Protein AF-A0AAW8QWX8-F1 (afdb_monomer_lite)

Structure (mmCIF, N/CA/C/O backbone):
data_AF-A0AAW8QWX8-F1
#
_entry.id   AF-A0AAW8QWX8-F1
#
loop_
_atom_site.group_PDB
_atom_site.id
_atom_site.type_symbol
_atom_site.label_atom_id
_atom_site.label_alt_id
_atom_site.label_comp_id
_atom_site.label_asym_id
_atom_site.label_entity_id
_atom_site.label_seq_id
_atom_site.pdbx_PDB_ins_code
_atom_site.Cartn_x
_atom_site.Cartn_y
_atom_site.Cartn_z
_atom_site.occupancy
_atom_site.B_iso_or_equiv
_atom_site.auth_seq_id
_atom_site.auth_comp_id
_atom_site.auth_asym_id
_atom_site.auth_atom_id
_atom_site.pdbx_PDB_model_num
ATOM 1 N N . MET A 1 1 ? 2.997 9.511 18.800 1.00 55.12 1 MET A N 1
ATOM 2 C CA . MET A 1 1 ? 2.212 10.056 17.672 1.00 55.12 1 MET A CA 1
ATOM 3 C C . MET A 1 1 ? 1.085 9.073 17.399 1.00 55.12 1 MET A C 1
ATOM 5 O O . MET A 1 1 ? 1.341 7.880 17.479 1.00 55.12 1 MET A O 1
ATOM 9 N N . THR A 1 2 ? -0.153 9.530 17.219 1.00 65.94 2 THR A N 1
ATOM 10 C CA . THR A 1 2 ? -1.299 8.643 16.944 1.00 65.94 2 THR A CA 1
ATOM 11 C C . THR A 1 2 ? -1.353 8.295 15.453 1.00 65.94 2 THR A C 1
ATOM 13 O O . THR A 1 2 ? -0.890 9.085 14.629 1.00 65.94 2 THR A O 1
ATOM 16 N N . ILE A 1 3 ? -1.957 7.152 15.105 1.00 66.56 3 ILE A N 1
ATOM 17 C CA . ILE A 1 3 ? -2.216 6.736 13.710 1.00 66.56 3 ILE A CA 1
ATOM 18 C C . ILE A 1 3 ? -2.938 7.844 12.933 1.00 66.56 3 ILE A C 1
ATOM 20 O O . ILE A 1 3 ? -2.604 8.142 11.788 1.00 66.56 3 ILE A O 1
ATOM 24 N N . HIS A 1 4 ? -3.876 8.520 13.598 1.00 69.38 4 HIS A N 1
ATOM 25 C CA . HIS A 1 4 ? -4.580 9.674 13.054 1.00 69.38 4 HIS A CA 1
ATOM 26 C C . HIS A 1 4 ? -3.622 10.790 12.602 1.00 69.38 4 HIS A C 1
ATOM 28 O O . HIS A 1 4 ? -3.715 11.247 11.467 1.00 69.38 4 HIS A O 1
ATOM 34 N N . ASN A 1 5 ? -2.649 11.181 13.433 1.00 74.50 5 ASN A N 1
ATOM 35 C CA . ASN A 1 5 ? -1.707 12.249 13.085 1.00 74.50 5 ASN A CA 1
ATOM 36 C C . ASN A 1 5 ? -0.779 11.856 11.924 1.00 74.50 5 ASN A C 1
ATOM 38 O O . ASN A 1 5 ? -0.435 12.705 11.110 1.00 74.50 5 ASN A O 1
ATOM 42 N N . GLN A 1 6 ? -0.378 10.583 11.841 1.00 72.19 6 GLN A N 1
ATOM 43 C CA . GLN A 1 6 ? 0.443 10.076 10.732 1.00 72.19 6 GLN A CA 1
ATOM 44 C C . GLN A 1 6 ? -0.349 10.024 9.421 1.00 72.19 6 GLN A C 1
ATOM 46 O O . GLN A 1 6 ? 0.157 10.423 8.379 1.00 72.19 6 GLN A O 1
ATOM 51 N N . THR A 1 7 ? -1.614 9.606 9.494 1.00 75.19 7 THR A N 1
ATOM 52 C CA . THR A 1 7 ? -2.533 9.594 8.349 1.00 75.19 7 THR A CA 1
ATOM 53 C C . THR A 1 7 ? -2.734 11.007 7.799 1.00 75.19 7 THR A C 1
ATOM 55 O O . THR A 1 7 ? -2.589 11.223 6.603 1.00 75.19 7 THR A O 1
ATOM 58 N N . GLN A 1 8 ? -2.999 11.990 8.666 1.00 80.25 8 GLN A N 1
ATOM 59 C CA . GLN A 1 8 ? -3.184 13.387 8.250 1.00 80.25 8 GLN A CA 1
ATOM 60 C C . GL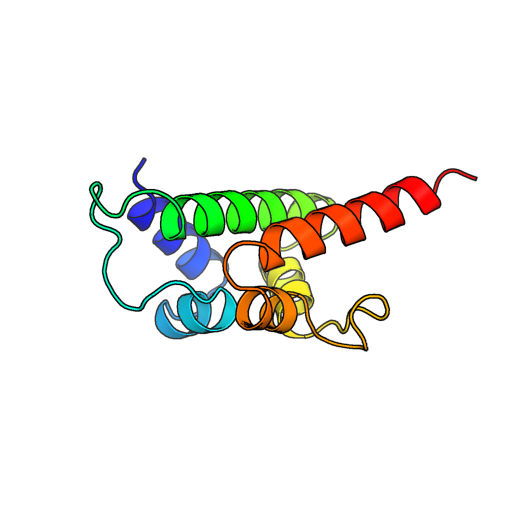N A 1 8 ? -1.914 13.998 7.638 1.00 80.25 8 GLN A C 1
ATOM 62 O O . GLN A 1 8 ? -2.014 14.750 6.671 1.00 80.25 8 GLN A O 1
ATOM 67 N N . ALA A 1 9 ? -0.729 13.657 8.159 1.00 82.50 9 ALA A N 1
ATOM 68 C CA . ALA A 1 9 ? 0.539 14.106 7.584 1.00 82.50 9 ALA A CA 1
ATOM 69 C C . ALA A 1 9 ? 0.725 13.581 6.151 1.00 82.50 9 ALA A C 1
ATOM 71 O O . ALA A 1 9 ? 0.940 14.379 5.244 1.00 82.50 9 ALA A O 1
ATOM 72 N N . LEU A 1 10 ? 0.531 12.274 5.938 1.00 80.50 10 LEU A N 1
ATOM 73 C CA . LEU A 1 10 ? 0.617 11.649 4.614 1.00 80.50 10 LEU A CA 1
ATOM 74 C C . LEU A 1 10 ? -0.424 12.206 3.642 1.00 80.50 10 LEU A C 1
ATOM 76 O O . LEU A 1 10 ? -0.095 12.552 2.518 1.00 80.50 10 LEU A O 1
ATOM 80 N N . ILE A 1 11 ? -1.681 12.350 4.067 1.00 85.75 11 ILE A N 1
ATOM 81 C CA . ILE A 1 11 ? -2.741 12.926 3.225 1.00 85.75 11 ILE A CA 1
ATOM 82 C C . ILE A 1 11 ? -2.368 14.344 2.775 1.00 85.75 11 ILE A C 1
ATOM 84 O O . ILE A 1 11 ? -2.529 14.680 1.601 1.00 85.75 11 ILE A O 1
ATOM 88 N N . SER A 1 12 ? -1.851 15.161 3.699 1.00 86.62 12 SER A N 1
ATOM 89 C CA . SER A 1 12 ? -1.413 16.524 3.397 1.00 86.62 12 SER A CA 1
ATOM 90 C C . SER A 1 12 ? -0.215 16.555 2.449 1.00 86.62 12 SER A C 1
ATOM 92 O O . SER A 1 12 ? -0.147 17.442 1.603 1.00 86.62 12 SER A O 1
ATOM 94 N N . GLU A 1 13 ? 0.725 15.626 2.596 1.00 86.00 13 GLU A N 1
ATOM 95 C CA . GLU A 1 13 ? 1.921 15.521 1.757 1.00 86.00 13 GLU A CA 1
ATOM 96 C C . GLU A 1 13 ? 1.589 15.041 0.339 1.00 86.00 13 GLU A C 1
ATOM 98 O O . GLU A 1 13 ? 2.086 15.585 -0.644 1.00 86.00 13 GLU A O 1
ATOM 103 N N . LEU A 1 14 ? 0.674 14.080 0.229 1.00 85.50 14 LEU A N 1
ATOM 104 C CA . LEU A 1 14 ? 0.201 13.522 -1.036 1.00 85.50 14 LEU A CA 1
ATOM 105 C C . LEU A 1 14 ? -0.782 14.444 -1.773 1.00 85.50 14 LEU A C 1
ATOM 107 O O . LEU A 1 14 ? -1.047 14.248 -2.959 1.00 85.50 14 LEU A O 1
ATOM 111 N N . GLY A 1 15 ? -1.352 15.437 -1.083 1.00 87.81 15 GLY A N 1
ATOM 112 C CA . GLY A 1 15 ? -2.354 16.340 -1.649 1.00 87.81 15 GLY A CA 1
ATOM 113 C C . GLY A 1 15 ? -3.671 15.643 -2.015 1.00 87.81 15 GLY A C 1
ATOM 114 O O . GLY A 1 15 ? -4.372 16.092 -2.921 1.00 87.81 15 GLY A O 1
ATOM 115 N N . ILE A 1 16 ? -4.006 14.542 -1.335 1.00 87.50 16 ILE A N 1
ATOM 116 C CA . ILE A 1 16 ? -5.233 13.759 -1.560 1.00 87.50 16 ILE A CA 1
ATOM 117 C C . ILE A 1 16 ? -6.258 14.005 -0.449 1.00 87.50 16 ILE A C 1
ATOM 119 O O . ILE A 1 16 ? -5.979 14.672 0.542 1.00 87.50 16 ILE A O 1
ATOM 123 N N . SER A 1 17 ? -7.475 13.477 -0.596 1.00 88.62 17 SER A N 1
ATOM 124 C CA . SER A 1 17 ? -8.462 13.498 0.486 1.00 88.62 17 SER A CA 1
ATOM 125 C C . SER A 1 17 ? -8.308 12.286 1.405 1.00 88.62 17 SER A C 1
ATOM 127 O O . SER A 1 17 ? -7.910 11.202 0.977 1.00 88.62 17 SER A O 1
ATOM 129 N N . GLU A 1 18 ? -8.724 12.427 2.665 1.00 85.12 18 GLU A N 1
ATOM 130 C CA . GLU A 1 18 ? -8.781 11.300 3.605 1.00 85.12 18 GLU A CA 1
ATOM 131 C C . GLU A 1 18 ? -9.669 10.160 3.096 1.00 85.12 18 GLU A C 1
ATOM 133 O O . GLU A 1 18 ? -9.329 8.988 3.243 1.00 85.12 18 GLU A O 1
ATOM 138 N N . SER A 1 19 ? -10.786 10.492 2.444 1.00 85.06 19 SER A N 1
ATOM 139 C CA . SER A 1 19 ? -11.670 9.501 1.830 1.00 85.06 19 SER A CA 1
ATOM 140 C C . SER A 1 19 ? -10.975 8.706 0.726 1.00 85.06 19 SER A C 1
ATOM 142 O O . SER A 1 19 ? -11.154 7.493 0.654 1.00 85.06 19 SER A O 1
ATOM 144 N N . HIS A 1 20 ? -10.161 9.369 -0.099 1.00 87.81 20 HIS A N 1
ATOM 145 C CA . HIS A 1 20 ? -9.384 8.716 -1.145 1.00 87.81 20 HIS A CA 1
ATOM 146 C C . HIS A 1 20 ? -8.326 7.802 -0.521 1.00 87.81 20 HIS A C 1
ATOM 148 O O . HIS A 1 20 ? -8.240 6.630 -0.885 1.00 87.81 20 HIS A O 1
ATOM 154 N N . PHE A 1 21 ? -7.575 8.303 0.465 1.00 88.62 21 PHE A N 1
ATOM 155 C CA . PHE A 1 21 ? -6.563 7.514 1.164 1.00 88.62 21 PHE A CA 1
ATOM 156 C C . PHE A 1 21 ? -7.165 6.253 1.791 1.00 88.62 21 PHE A C 1
ATOM 158 O O . PHE A 1 21 ? -6.675 5.150 1.557 1.00 88.62 21 PHE A O 1
ATOM 165 N N . ARG A 1 22 ? -8.270 6.389 2.535 1.00 86.19 22 ARG A N 1
ATOM 166 C CA . ARG A 1 22 ? -8.955 5.263 3.188 1.00 86.19 22 ARG A CA 1
ATOM 167 C C . ARG A 1 22 ? -9.513 4.255 2.185 1.00 86.19 22 ARG A C 1
ATOM 169 O O . ARG A 1 22 ? -9.373 3.057 2.402 1.00 86.19 22 ARG A O 1
ATOM 176 N N . ALA A 1 23 ? -10.084 4.722 1.073 1.00 87.81 23 ALA A N 1
ATOM 177 C CA . ALA A 1 23 ? -10.585 3.843 0.020 1.00 87.81 23 ALA A CA 1
ATOM 178 C C . ALA A 1 23 ? -9.461 3.008 -0.610 1.00 87.81 23 ALA A C 1
ATOM 180 O O . ALA A 1 23 ? -9.599 1.794 -0.726 1.00 87.81 23 ALA A O 1
ATOM 181 N N . ALA A 1 24 ? -8.334 3.641 -0.948 1.00 89.12 24 ALA A N 1
ATOM 182 C CA . ALA A 1 24 ? -7.204 2.968 -1.583 1.00 89.12 24 ALA A CA 1
ATOM 183 C C . ALA A 1 24 ? -6.452 2.017 -0.634 1.00 89.12 24 ALA A C 1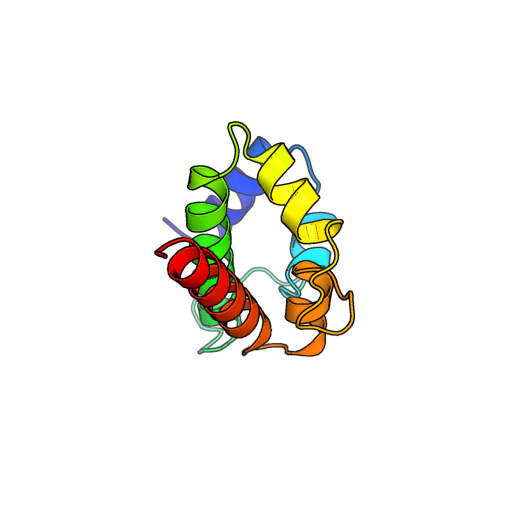
ATOM 185 O O . ALA A 1 24 ? -5.865 1.034 -1.076 1.00 89.12 24 ALA A O 1
ATOM 186 N N . THR A 1 25 ? -6.490 2.284 0.670 1.00 87.38 25 THR A N 1
ATOM 187 C CA . THR A 1 25 ? -5.826 1.474 1.704 1.00 87.38 25 THR A CA 1
ATOM 188 C C . THR A 1 25 ? -6.743 0.441 2.364 1.00 87.38 25 THR A C 1
ATOM 190 O O . THR A 1 25 ? -6.294 -0.402 3.144 1.00 87.38 25 THR A O 1
ATOM 193 N N . GLY A 1 26 ? -8.045 0.502 2.085 1.00 85.44 26 GLY A N 1
ATOM 194 C CA . GLY A 1 26 ? -9.060 -0.326 2.726 1.00 85.44 26 GLY A CA 1
ATOM 195 C C . GLY A 1 26 ? -9.210 -0.081 4.234 1.00 85.44 26 GLY A C 1
ATOM 196 O O . GLY A 1 26 ? -9.693 -0.970 4.932 1.00 85.44 26 GLY A O 1
ATOM 197 N N . LEU A 1 27 ? -8.771 1.068 4.753 1.00 82.69 27 LEU A N 1
ATOM 198 C CA . LEU A 1 27 ? -9.013 1.463 6.145 1.00 82.69 27 LEU A CA 1
ATOM 199 C C . LEU A 1 27 ? -10.484 1.868 6.315 1.00 82.69 27 LEU A C 1
ATOM 201 O O . LEU A 1 27 ? -11.039 2.534 5.435 1.00 82.69 27 LEU A O 1
ATOM 205 N N . SER A 1 28 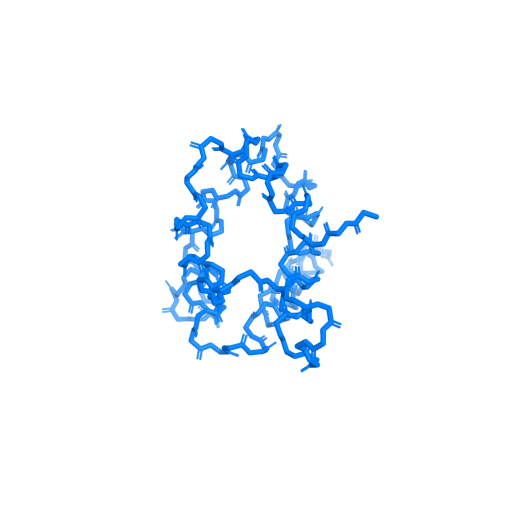? -11.127 1.516 7.437 1.00 76.56 28 SER A N 1
ATOM 206 C CA . SER A 1 28 ? -12.515 1.939 7.675 1.00 76.56 28 SER A CA 1
ATOM 207 C C . SER A 1 28 ? -12.644 3.457 7.660 1.00 76.56 28 SER A C 1
ATOM 209 O O . SER A 1 28 ? -11.703 4.152 8.017 1.00 76.56 28 SER A O 1
ATOM 211 N N . PRO A 1 29 ? -13.817 4.016 7.330 1.00 67.88 29 PRO A N 1
ATOM 212 C CA . PRO A 1 29 ? -14.078 5.453 7.439 1.00 67.88 29 PRO A CA 1
ATOM 213 C C . PRO A 1 29 ? -14.158 5.955 8.891 1.00 67.88 29 PRO A C 1
ATOM 215 O O . PRO A 1 29 ? -14.230 7.161 9.117 1.00 67.88 29 PRO A O 1
ATOM 218 N N . GLN A 1 30 ? -14.170 5.054 9.876 1.00 64.94 30 GLN A N 1
ATOM 219 C CA . GLN A 1 30 ? -14.246 5.416 11.286 1.00 64.94 30 GLN A CA 1
ATOM 220 C C . GLN A 1 30 ? -12.870 5.874 11.812 1.00 64.94 30 GLN A C 1
ATOM 222 O O . GLN A 1 30 ? -11.822 5.420 11.332 1.00 64.94 30 GLN A O 1
ATOM 227 N N . PRO A 1 31 ? -12.837 6.830 12.757 1.00 57.97 31 PRO A N 1
ATOM 228 C CA . PRO A 1 31 ? -11.605 7.183 13.443 1.00 57.97 31 PRO A CA 1
ATOM 229 C C . PRO A 1 31 ? -11.109 5.964 14.219 1.00 57.97 31 PRO A C 1
ATOM 231 O O . PRO A 1 31 ? -11.859 5.418 15.024 1.00 57.97 31 PRO A O 1
ATOM 234 N N . ILE A 1 32 ? -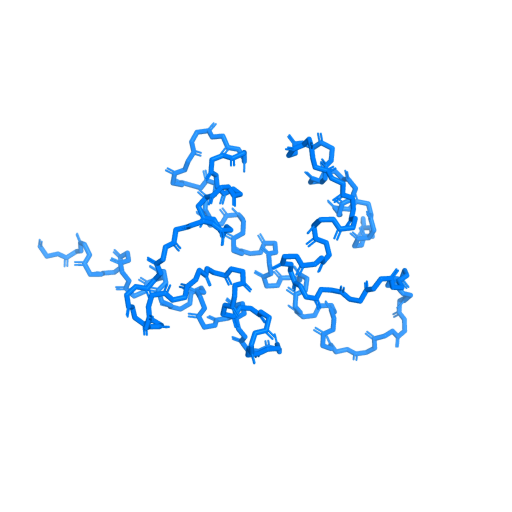9.852 5.580 13.979 1.00 56.03 32 ILE A N 1
ATOM 235 C CA . ILE A 1 32 ? -9.202 4.459 14.661 1.00 56.03 32 ILE A CA 1
ATOM 236 C C . ILE A 1 32 ? -9.110 4.821 16.142 1.00 56.03 32 ILE A C 1
ATOM 238 O O . ILE A 1 32 ? -8.237 5.589 16.562 1.00 56.03 32 ILE A O 1
ATOM 242 N N . ASN A 1 33 ? -10.059 4.319 16.925 1.00 53.53 33 ASN A N 1
ATOM 243 C CA . ASN A 1 33 ? -10.044 4.464 18.371 1.00 53.53 33 ASN A CA 1
ATOM 244 C C . ASN A 1 33 ? -9.068 3.422 18.919 1.00 53.53 33 ASN A C 1
ATOM 246 O O . ASN A 1 33 ? -9.021 2.296 18.434 1.00 53.53 33 ASN A O 1
ATOM 250 N N . GLY A 1 34 ? -8.268 3.787 19.925 1.00 50.22 34 GLY A N 1
ATOM 251 C CA . GLY A 1 34 ? -7.150 2.973 20.435 1.00 50.22 34 GLY A CA 1
ATOM 252 C C . GLY A 1 34 ? -7.497 1.562 20.944 1.00 50.22 34 GLY A C 1
ATOM 253 O O . GLY A 1 34 ? -6.589 0.830 21.327 1.00 50.22 34 GLY A O 1
ATOM 254 N N . ASP A 1 35 ? -8.775 1.181 20.920 1.00 51.00 35 ASP A N 1
ATOM 255 C CA . ASP A 1 35 ? -9.332 -0.109 21.328 1.00 51.00 35 ASP A CA 1
ATOM 256 C C . ASP A 1 35 ? -9.735 -1.032 20.155 1.00 51.00 35 ASP A C 1
ATOM 258 O O . ASP A 1 35 ? -10.128 -2.177 20.397 1.00 51.00 35 ASP A O 1
ATOM 262 N N . GLU A 1 36 ? -9.611 -0.603 18.890 1.00 54.56 36 GLU A N 1
ATOM 263 C CA . GLU A 1 36 ? -9.829 -1.468 17.717 1.00 54.56 36 GLU A CA 1
ATOM 264 C C . GLU A 1 36 ? -8.651 -2.443 17.553 1.00 54.56 36 GLU A C 1
ATOM 266 O O . GLU A 1 36 ? -7.668 -2.220 16.845 1.00 54.56 36 GLU A O 1
ATOM 271 N N . LYS A 1 37 ? -8.733 -3.531 18.322 1.00 54.16 37 LYS A N 1
ATOM 272 C CA . LYS A 1 37 ? -7.735 -4.595 18.417 1.00 54.16 37 LYS A CA 1
ATOM 273 C C . LYS A 1 37 ? -7.449 -5.248 17.060 1.00 54.16 37 LYS A C 1
ATOM 275 O O . LYS A 1 37 ? -8.340 -5.796 16.414 1.00 54.16 37 LYS A O 1
ATOM 280 N N . GLY A 1 38 ? -6.156 -5.292 16.734 1.00 66.12 38 GLY A N 1
ATOM 281 C CA . GLY A 1 38 ? -5.537 -6.169 15.739 1.00 66.12 38 GLY A CA 1
ATOM 282 C C . GLY A 1 38 ? -5.470 -5.551 14.350 1.00 66.12 38 GLY A C 1
ATOM 283 O O . GLY A 1 38 ? -4.523 -4.843 14.016 1.00 66.12 38 GLY A O 1
ATOM 284 N N . PHE A 1 39 ? -6.507 -5.778 13.550 1.00 71.69 39 PHE A N 1
ATOM 285 C CA . PHE A 1 39 ? -6.363 -5.781 12.095 1.00 71.69 39 PHE A CA 1
ATOM 286 C C . PHE A 1 39 ? -6.197 -4.409 11.434 1.00 71.69 39 PHE A C 1
ATOM 288 O O . PHE A 1 39 ? -5.419 -4.289 10.491 1.00 71.69 39 PHE A O 1
ATOM 295 N N . GLU A 1 40 ? -6.899 -3.365 11.886 1.00 75.12 40 GLU A N 1
ATOM 296 C CA . GLU A 1 40 ? -6.774 -2.035 11.262 1.00 75.12 40 GLU A CA 1
ATOM 297 C C . GLU A 1 40 ? -5.441 -1.374 11.588 1.00 75.12 40 GLU A C 1
ATOM 299 O O . GLU A 1 40 ? -4.821 -0.759 10.720 1.00 75.12 40 GLU A O 1
ATOM 304 N N . LYS A 1 41 ? -4.966 -1.558 12.822 1.00 77.00 41 LYS A N 1
ATOM 305 C CA . LYS A 1 41 ? -3.638 -1.108 13.218 1.00 77.00 41 LYS A CA 1
ATOM 306 C C . LYS A 1 41 ? -2.550 -1.863 12.457 1.00 77.00 41 LYS A C 1
ATOM 308 O O . LYS A 1 41 ? -1.659 -1.221 11.915 1.00 77.00 41 LYS A O 1
ATOM 313 N N . GLU A 1 42 ? -2.637 -3.190 12.379 1.00 79.50 42 GLU A N 1
ATOM 314 C CA . GLU A 1 42 ? -1.683 -4.006 11.617 1.00 79.50 42 GLU A CA 1
ATOM 315 C C . GLU A 1 42 ? -1.669 -3.622 10.135 1.00 79.50 42 GLU A C 1
ATOM 317 O O . GLU A 1 42 ? -0.600 -3.473 9.544 1.00 79.50 42 GLU A O 1
ATOM 322 N N . ARG A 1 43 ? -2.845 -3.380 9.544 1.00 81.25 43 ARG A N 1
ATOM 323 C CA . ARG A 1 43 ? -2.953 -2.904 8.165 1.00 81.25 43 ARG A CA 1
ATOM 324 C C . ARG A 1 43 ? -2.311 -1.534 7.993 1.00 81.25 43 ARG A C 1
ATOM 326 O O . ARG A 1 43 ? -1.548 -1.347 7.052 1.00 81.25 43 ARG A O 1
ATOM 333 N N . PHE A 1 44 ? -2.599 -0.589 8.885 1.00 82.81 44 PHE A N 1
ATOM 334 C CA . PHE A 1 44 ? -2.007 0.743 8.837 1.00 82.81 44 PHE A CA 1
ATOM 335 C C . PHE A 1 44 ? -0.480 0.688 8.965 1.00 82.81 44 PHE A C 1
ATOM 337 O O . PHE A 1 44 ? 0.223 1.272 8.144 1.00 82.81 44 PHE A O 1
ATOM 344 N N . ASP A 1 45 ? 0.039 -0.069 9.933 1.00 83.69 45 ASP A N 1
ATOM 345 C CA . ASP A 1 45 ? 1.479 -0.242 10.140 1.00 83.69 45 ASP A CA 1
ATOM 346 C C . ASP A 1 45 ? 2.141 -0.907 8.908 1.00 83.69 45 ASP A C 1
ATOM 348 O O . ASP A 1 45 ? 3.243 -0.523 8.500 1.00 83.69 45 ASP A O 1
ATOM 352 N N . ALA A 1 46 ? 1.455 -1.853 8.255 1.00 84.88 46 ALA A N 1
ATOM 353 C CA . ALA A 1 46 ? 1.917 -2.468 7.011 1.00 84.88 46 ALA A CA 1
ATOM 354 C C . ALA A 1 46 ? 1.906 -1.483 5.830 1.00 84.88 46 ALA A C 1
ATOM 356 O O . ALA A 1 46 ? 2.865 -1.440 5.066 1.00 84.88 46 ALA A O 1
ATOM 357 N N . ILE A 1 47 ? 0.872 -0.649 5.694 1.00 86.44 47 ILE A N 1
ATOM 358 C CA . ILE A 1 47 ? 0.815 0.401 4.667 1.00 86.44 47 ILE A CA 1
ATOM 359 C C . ILE A 1 47 ? 1.938 1.417 4.870 1.00 86.44 47 ILE A C 1
ATOM 361 O O . ILE A 1 47 ? 2.622 1.757 3.911 1.00 86.44 47 ILE A O 1
ATOM 365 N N . LEU A 1 48 ? 2.184 1.862 6.105 1.00 85.44 48 LEU A N 1
ATOM 366 C CA . LEU A 1 48 ? 3.312 2.746 6.400 1.00 85.44 48 LEU A CA 1
ATOM 367 C C . LEU A 1 48 ? 4.648 2.104 6.022 1.00 85.44 48 LEU A C 1
ATOM 369 O O . LEU A 1 48 ? 5.503 2.759 5.436 1.00 85.44 48 LEU A O 1
ATOM 373 N N . SER A 1 49 ? 4.815 0.815 6.321 1.00 85.81 49 SER A N 1
ATOM 374 C CA . SER A 1 49 ? 6.021 0.069 5.945 1.00 85.81 49 SER A CA 1
ATOM 375 C C . SER A 1 49 ? 6.180 -0.041 4.428 1.00 85.81 49 SER A C 1
ATOM 377 O O . SER A 1 49 ? 7.298 0.021 3.920 1.00 85.81 49 SER A O 1
ATOM 379 N N . LEU A 1 50 ? 5.069 -0.189 3.701 1.00 86.25 50 LEU A N 1
ATOM 380 C CA . LEU A 1 50 ? 5.048 -0.191 2.244 1.00 86.25 50 LEU A CA 1
ATOM 381 C C . LEU A 1 50 ? 5.453 1.179 1.685 1.00 86.25 50 LEU A C 1
ATOM 383 O O . LEU A 1 50 ? 6.344 1.231 0.845 1.00 86.25 50 LEU A O 1
ATOM 387 N N . PHE A 1 51 ? 4.872 2.277 2.179 1.00 85.38 51 PHE A N 1
ATOM 388 C CA . PHE A 1 51 ? 5.244 3.630 1.750 1.00 85.38 51 PHE A CA 1
ATOM 389 C C . PHE A 1 51 ? 6.704 3.952 2.053 1.00 85.38 51 PHE A C 1
ATOM 391 O O . PHE A 1 51 ? 7.414 4.368 1.148 1.00 85.38 51 PHE A O 1
ATOM 398 N N . ALA A 1 52 ? 7.191 3.642 3.256 1.00 84.50 52 ALA A N 1
ATOM 399 C CA . ALA A 1 52 ? 8.600 3.828 3.603 1.00 84.50 52 ALA A CA 1
ATOM 400 C C . ALA A 1 52 ? 9.549 3.033 2.686 1.00 84.50 52 ALA A C 1
ATOM 402 O O . ALA A 1 52 ? 10.678 3.447 2.441 1.00 84.50 52 ALA A O 1
ATOM 403 N N . MET A 1 53 ? 9.109 1.882 2.167 1.00 83.50 53 MET A N 1
ATOM 404 C CA . MET A 1 53 ? 9.880 1.115 1.189 1.00 83.50 53 MET A CA 1
ATOM 405 C C . MET A 1 53 ? 9.846 1.768 -0.193 1.00 83.50 53 MET A C 1
ATOM 407 O O . MET A 1 53 ? 10.889 1.891 -0.831 1.00 83.50 53 MET A O 1
ATOM 411 N N . LEU A 1 54 ? 8.670 2.210 -0.640 1.00 83.31 54 LEU A N 1
ATOM 412 C CA . LEU A 1 54 ? 8.502 2.883 -1.927 1.00 83.31 54 LEU A CA 1
ATOM 413 C C . LEU A 1 54 ? 9.226 4.237 -1.965 1.00 83.31 54 LEU A C 1
ATOM 415 O O . LEU A 1 54 ? 9.818 4.564 -2.983 1.00 83.31 54 LEU A O 1
ATOM 419 N N . GLU A 1 55 ? 9.289 4.981 -0.861 1.00 79.94 55 GLU A N 1
ATOM 420 C CA . GLU A 1 55 ? 10.075 6.222 -0.755 1.00 79.94 55 GLU A CA 1
ATOM 421 C C . GLU A 1 55 ? 11.562 6.024 -1.084 1.00 79.94 55 GLU A C 1
ATOM 423 O O . GLU A 1 55 ? 12.228 6.957 -1.515 1.00 79.94 55 GLU A O 1
ATOM 428 N N . THR A 1 56 ? 12.108 4.811 -0.940 1.00 82.44 56 THR A N 1
ATOM 429 C CA . THR A 1 56 ? 13.495 4.536 -1.361 1.00 82.44 56 THR A CA 1
ATOM 430 C C . THR A 1 56 ? 13.657 4.381 -2.874 1.00 82.44 56 THR A C 1
ATOM 432 O O . THR A 1 56 ? 14.781 4.358 -3.370 1.00 82.44 56 THR A O 1
ATOM 435 N N . TRP A 1 57 ? 12.553 4.229 -3.607 1.00 82.31 57 TRP A N 1
ATOM 436 C CA . TRP A 1 57 ? 12.522 4.017 -5.056 1.00 82.31 57 TRP A CA 1
ATOM 437 C C . TRP A 1 57 ? 12.081 5.256 -5.834 1.00 82.31 57 TRP A C 1
ATOM 439 O O . TRP A 1 57 ? 12.323 5.325 -7.038 1.00 82.31 57 TRP A O 1
ATOM 449 N N . PHE A 1 58 ? 11.421 6.201 -5.167 1.00 85.12 58 PHE A N 1
ATOM 450 C CA . PHE A 1 58 ? 10.833 7.382 -5.784 1.00 85.12 58 PHE A CA 1
ATOM 451 C C . PHE A 1 58 ? 11.369 8.652 -5.131 1.00 85.12 58 PHE A C 1
ATOM 453 O O . PHE A 1 58 ? 11.468 8.739 -3.913 1.00 85.12 58 PHE A O 1
ATOM 460 N N . ASP A 1 59 ? 11.637 9.674 -5.942 1.00 82.38 59 ASP A N 1
ATOM 461 C CA . ASP A 1 59 ? 12.080 10.990 -5.463 1.00 82.38 59 ASP A CA 1
ATOM 462 C C . ASP A 1 59 ? 10.938 11.816 -4.835 1.00 82.38 59 ASP A C 1
ATOM 464 O O . ASP A 1 59 ? 11.170 12.884 -4.265 1.00 82.38 59 ASP A O 1
ATOM 468 N N . SER A 1 60 ? 9.693 11.343 -4.958 1.00 84.75 60 SER A N 1
ATOM 469 C CA . SER A 1 60 ? 8.485 12.036 -4.520 1.00 84.75 60 SER A CA 1
ATOM 470 C C . SER A 1 60 ? 7.489 11.065 -3.872 1.00 84.75 60 SER A C 1
ATOM 472 O O . SER A 1 60 ? 7.153 10.039 -4.475 1.00 84.75 60 SER A O 1
ATOM 474 N N . PRO A 1 61 ? 6.916 11.414 -2.703 1.00 84.69 61 PRO A N 1
ATOM 475 C CA . PRO A 1 61 ? 5.814 10.665 -2.095 1.00 84.69 61 PRO A CA 1
ATOM 476 C C . PRO A 1 61 ? 4.612 10.495 -3.035 1.00 84.69 61 PRO A C 1
ATOM 478 O O . PRO A 1 61 ? 3.928 9.472 -3.001 1.00 84.69 61 PRO A O 1
ATOM 481 N N . LYS A 1 62 ? 4.370 11.476 -3.916 1.00 87.44 62 LYS A N 1
ATOM 482 C CA . LYS A 1 62 ? 3.289 11.420 -4.908 1.00 87.44 62 LYS A CA 1
ATOM 483 C C . LYS A 1 62 ? 3.519 10.318 -5.940 1.00 87.44 62 LYS A C 1
ATOM 485 O O . LYS A 1 62 ? 2.573 9.619 -6.279 1.00 87.44 62 LYS A O 1
ATOM 490 N N . ASP A 1 63 ? 4.757 10.125 -6.382 1.00 88.50 63 ASP A N 1
ATOM 491 C CA . ASP A 1 63 ? 5.093 9.099 -7.373 1.00 88.50 63 ASP A CA 1
ATOM 492 C C . ASP A 1 63 ? 4.984 7.700 -6.747 1.00 88.50 63 ASP A C 1
ATOM 494 O O . ASP A 1 63 ? 4.463 6.773 -7.366 1.00 88.50 63 ASP A O 1
ATOM 498 N N . ALA A 1 64 ? 5.381 7.562 -5.475 1.00 88.75 64 ALA A N 1
ATOM 499 C CA . ALA A 1 64 ? 5.152 6.346 -4.696 1.00 88.75 64 ALA A CA 1
ATOM 500 C C . ALA A 1 64 ? 3.652 6.033 -4.539 1.00 88.75 64 ALA A C 1
ATOM 502 O O . ALA A 1 64 ? 3.239 4.875 -4.647 1.00 88.75 64 ALA A O 1
ATOM 503 N N . TRP A 1 65 ? 2.826 7.060 -4.314 1.00 90.56 65 TRP A N 1
ATOM 504 C CA . TRP A 1 65 ? 1.371 6.925 -4.255 1.00 90.56 65 TRP A CA 1
ATOM 505 C C . TRP A 1 65 ? 0.758 6.527 -5.599 1.00 90.56 65 TRP A C 1
ATOM 507 O O . TRP A 1 65 ? -0.017 5.575 -5.649 1.00 90.56 65 TRP A O 1
ATOM 517 N N . GLU A 1 66 ? 1.132 7.200 -6.688 1.00 91.19 66 GLU A N 1
ATOM 518 C CA . GLU A 1 66 ? 0.678 6.859 -8.041 1.00 91.19 66 GLU A CA 1
ATOM 519 C C . GLU A 1 66 ? 1.070 5.424 -8.401 1.00 91.19 66 GLU A C 1
ATOM 521 O O . GLU A 1 66 ? 0.244 4.658 -8.897 1.00 91.19 66 GLU A O 1
ATOM 526 N N . TRP A 1 67 ? 2.290 5.003 -8.059 1.00 91.88 67 TRP A N 1
ATOM 527 C CA . TRP A 1 67 ? 2.701 3.613 -8.218 1.00 91.88 67 TRP A CA 1
ATOM 528 C C . TRP A 1 67 ? 1.799 2.654 -7.431 1.00 91.88 67 TRP A C 1
ATOM 530 O O . TRP A 1 67 ? 1.329 1.651 -7.969 1.00 91.88 67 TRP A O 1
ATOM 540 N N . TYR A 1 68 ? 1.503 2.975 -6.172 1.00 91.56 68 TYR A N 1
ATOM 541 C CA . TYR A 1 68 ? 0.640 2.160 -5.320 1.00 91.56 68 TYR A CA 1
ATOM 542 C C . TYR A 1 68 ? -0.784 1.997 -5.885 1.00 91.56 68 TYR A C 1
ATOM 544 O O . TYR A 1 68 ? -1.351 0.899 -5.815 1.00 91.56 68 TYR A O 1
ATOM 552 N N . THR A 1 69 ? -1.366 3.056 -6.452 1.00 92.81 69 THR A N 1
ATOM 553 C CA . THR A 1 69 ? -2.756 3.043 -6.932 1.00 92.81 69 THR A CA 1
ATOM 554 C C . THR A 1 69 ? -2.921 2.637 -8.389 1.00 92.81 69 THR A C 1
ATOM 556 O O . THR A 1 69 ? -3.977 2.113 -8.732 1.00 92.81 69 THR A O 1
ATOM 559 N N . GLU A 1 70 ? -1.919 2.862 -9.241 1.00 92.94 70 GLU A N 1
ATOM 560 C CA . GLU A 1 70 ? -2.067 2.757 -10.700 1.00 92.94 70 GLU A CA 1
ATOM 561 C C . GLU A 1 70 ? -1.187 1.684 -11.344 1.00 92.94 70 GLU A C 1
ATOM 563 O O . GLU A 1 70 ? -1.512 1.217 -12.437 1.00 92.94 70 GLU A O 1
ATOM 568 N N . GLN A 1 71 ? -0.085 1.264 -10.708 1.00 91.75 71 GLN A N 1
ATOM 569 C CA . GLN A 1 71 ? 0.843 0.332 -11.350 1.00 91.75 71 GLN A CA 1
ATOM 570 C C . GLN A 1 71 ? 0.412 -1.126 -11.145 1.00 91.75 71 GLN A C 1
ATOM 572 O O . GLN A 1 71 ? 0.343 -1.600 -10.005 1.00 91.75 71 GLN A O 1
ATOM 577 N N . PRO A 1 72 ? 0.142 -1.869 -12.235 1.00 91.50 72 PRO A N 1
ATOM 578 C CA . PRO A 1 72 ? -0.294 -3.252 -12.145 1.00 91.50 72 PRO A CA 1
ATOM 579 C C . PRO A 1 72 ? 0.863 -4.169 -11.742 1.00 91.50 72 PRO A C 1
ATOM 581 O O . PRO A 1 72 ? 1.952 -4.154 -12.322 1.00 91.50 72 PRO A O 1
ATOM 584 N N . LEU A 1 73 ? 0.605 -5.044 -10.776 1.00 89.44 73 LEU A N 1
ATOM 585 C CA . LEU A 1 73 ? 1.544 -6.058 -10.328 1.00 89.44 73 LEU A CA 1
ATOM 586 C C . LEU A 1 73 ? 1.267 -7.373 -11.065 1.00 89.44 73 LEU A C 1
ATOM 588 O O . LEU A 1 73 ? 0.291 -8.073 -10.790 1.00 89.44 73 LEU A O 1
ATOM 592 N N . ILE A 1 74 ? 2.163 -7.756 -11.980 1.00 87.62 74 ILE A N 1
ATOM 593 C CA . ILE A 1 74 ? 2.031 -8.991 -12.781 1.00 87.62 74 ILE A CA 1
ATOM 594 C C . ILE A 1 74 ? 1.865 -10.230 -11.881 1.00 87.62 74 ILE A C 1
ATOM 596 O O . ILE A 1 74 ? 1.055 -11.107 -12.176 1.00 87.62 74 ILE A O 1
ATOM 600 N N . GLY A 1 75 ? 2.580 -10.283 -10.749 1.00 85.62 75 GLY A N 1
ATOM 601 C CA . GLY A 1 75 ? 2.482 -11.384 -9.779 1.00 85.62 75 GLY A CA 1
ATOM 602 C C . GLY A 1 75 ? 1.114 -11.533 -9.104 1.00 85.62 75 GLY A C 1
ATOM 603 O O . GLY A 1 75 ? 0.837 -12.585 -8.539 1.00 85.62 75 GLY A O 1
ATOM 604 N N . PHE A 1 76 ? 0.254 -10.519 -9.205 1.00 89.12 76 PHE A N 1
ATOM 605 C CA . PHE A 1 76 ? -1.111 -10.516 -8.684 1.00 89.12 76 PHE A CA 1
ATOM 606 C C . PHE A 1 76 ? -2.160 -10.462 -9.801 1.00 89.12 76 PHE A C 1
ATOM 608 O O . PHE A 1 76 ? -3.264 -9.977 -9.592 1.00 89.12 76 PHE A O 1
ATOM 615 N N . GLY A 1 77 ? -1.832 -10.939 -11.007 1.00 89.88 77 GLY A N 1
ATOM 616 C CA . GLY A 1 77 ? -2.786 -10.952 -12.119 1.00 89.88 77 GLY A CA 1
ATOM 617 C C . GLY A 1 77 ? -3.112 -9.556 -12.656 1.00 89.88 77 GLY A C 1
ATOM 618 O O . GLY A 1 77 ? -4.227 -9.332 -13.113 1.00 89.88 77 GLY A O 1
ATOM 619 N N . ASN A 1 78 ? -2.136 -8.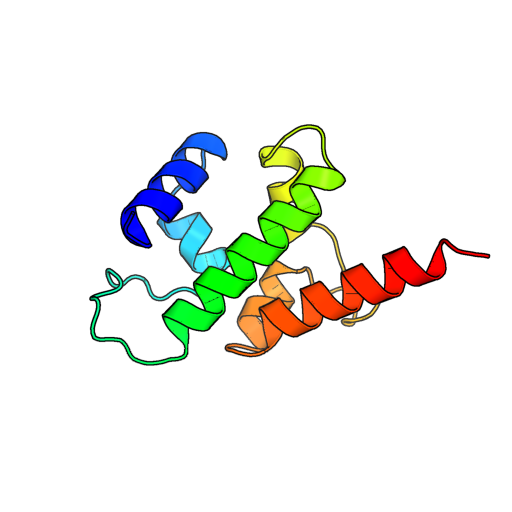640 -12.616 1.00 91.56 78 ASN A N 1
ATOM 620 C CA . ASN A 1 78 ? -2.246 -7.230 -13.013 1.00 91.56 78 ASN A CA 1
ATOM 621 C C . ASN A 1 78 ? -3.104 -6.352 -12.091 1.00 91.56 78 ASN A C 1
ATOM 623 O O . ASN A 1 78 ? -3.490 -5.260 -12.495 1.00 91.56 78 ASN A O 1
ATOM 627 N N . LEU A 1 79 ? -3.359 -6.791 -10.858 1.00 92.62 79 LEU A N 1
ATOM 628 C CA . LEU A 1 79 ? -3.931 -5.927 -9.827 1.00 92.62 79 LEU A CA 1
ATOM 629 C C . LEU A 1 79 ? -2.909 -4.8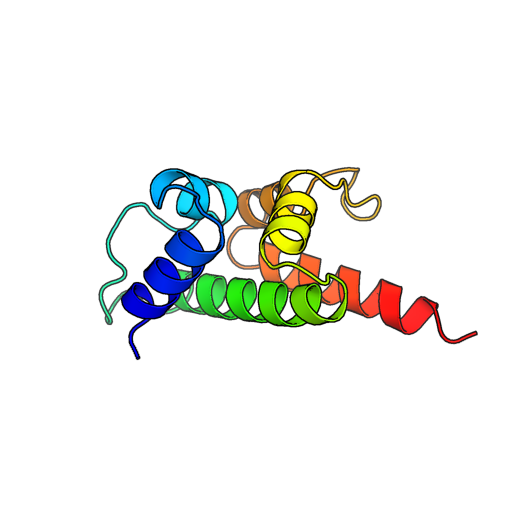95 -9.347 1.00 92.62 79 LEU A C 1
ATOM 631 O O . LEU A 1 79 ? -1.721 -5.208 -9.232 1.00 92.62 79 LEU A O 1
ATOM 635 N N . THR A 1 80 ? -3.362 -3.691 -9.019 1.00 93.75 80 THR A N 1
ATOM 636 C CA . THR A 1 80 ? -2.523 -2.675 -8.371 1.00 93.75 80 THR A CA 1
ATOM 637 C C . THR A 1 80 ? -2.292 -3.010 -6.901 1.00 93.75 80 THR A C 1
ATOM 639 O O . THR A 1 80 ? -3.006 -3.822 -6.304 1.00 93.75 80 THR A O 1
ATOM 642 N N . SER A 1 81 ? -1.294 -2.383 -6.276 1.00 92.38 81 SER A N 1
ATOM 643 C CA . SER A 1 81 ? -1.025 -2.598 -4.847 1.00 92.38 81 SER A CA 1
ATOM 644 C C . SER A 1 81 ? -2.249 -2.264 -3.987 1.00 92.38 81 SER A C 1
ATOM 646 O O . SER A 1 81 ? -2.579 -3.015 -3.069 1.00 92.38 81 SER A O 1
ATOM 648 N N . SER A 1 82 ? -2.957 -1.182 -4.320 1.00 93.38 82 SER A N 1
ATOM 649 C CA . SER A 1 82 ? -4.225 -0.811 -3.686 1.00 93.38 82 SER A CA 1
ATOM 650 C C . SER A 1 82 ? -5.285 -1.906 -3.830 1.00 93.38 82 SER A C 1
ATOM 652 O O . SER A 1 82 ? -5.876 -2.334 -2.837 1.00 93.38 82 SER A O 1
ATOM 654 N N . GLU A 1 83 ? -5.479 -2.441 -5.035 1.00 93.38 83 GLU A N 1
ATOM 655 C CA . GLU A 1 83 ? -6.457 -3.504 -5.274 1.00 93.38 83 GLU A CA 1
ATOM 656 C C . GLU A 1 83 ? -6.108 -4.791 -4.517 1.00 93.38 83 GLU A C 1
ATOM 658 O O . GLU A 1 83 ? -6.993 -5.425 -3.941 1.00 93.38 83 GLU A O 1
ATOM 663 N N . VAL A 1 84 ? -4.825 -5.158 -4.450 1.00 91.81 84 VAL A N 1
ATOM 664 C CA . VAL A 1 84 ? -4.363 -6.321 -3.677 1.00 91.81 84 VAL A CA 1
ATOM 665 C C . VAL A 1 84 ? -4.634 -6.129 -2.186 1.00 91.81 84 VAL A C 1
ATOM 667 O O . VAL A 1 84 ? -5.116 -7.062 -1.534 1.00 91.81 84 VAL A O 1
ATOM 670 N N . VAL A 1 85 ? -4.364 -4.932 -1.651 1.00 90.12 85 VAL A N 1
ATOM 671 C CA . VAL A 1 85 ? -4.654 -4.567 -0.255 1.00 90.12 85 VAL A CA 1
ATOM 672 C C . VAL A 1 85 ? -6.149 -4.667 0.041 1.00 90.12 85 VAL A C 1
ATOM 674 O O . VAL A 1 85 ? -6.534 -5.265 1.046 1.00 90.12 85 VAL A O 1
ATOM 677 N N . ILE A 1 86 ? -6.996 -4.152 -0.849 1.00 89.25 86 ILE A N 1
ATOM 678 C CA . ILE A 1 86 ? -8.453 -4.185 -0.687 1.00 89.25 86 ILE A CA 1
ATOM 679 C C . ILE A 1 86 ? -8.979 -5.626 -0.746 1.00 89.25 86 ILE A C 1
ATOM 681 O O . ILE A 1 86 ? -9.757 -6.034 0.118 1.00 89.25 86 ILE A O 1
ATOM 685 N N . GLN A 1 87 ? -8.543 -6.416 -1.731 1.00 89.25 87 GLN A N 1
ATOM 686 C CA . GLN A 1 87 ? -9.048 -7.776 -1.949 1.00 89.25 87 GLN A CA 1
ATOM 687 C C . GLN A 1 87 ? -8.600 -8.766 -0.868 1.00 89.25 87 GLN A C 1
ATOM 689 O O . GLN A 1 87 ? -9.366 -9.652 -0.495 1.00 89.25 87 GLN A O 1
ATOM 694 N N . ASN A 1 88 ? -7.379 -8.616 -0.347 1.00 84.12 88 ASN A N 1
ATOM 695 C CA . ASN A 1 88 ? -6.776 -9.566 0.596 1.00 84.12 88 ASN A CA 1
ATOM 696 C C . ASN A 1 88 ? -6.760 -9.058 2.044 1.00 84.12 88 ASN A C 1
ATOM 698 O O . ASN A 1 88 ? -6.034 -9.601 2.877 1.00 84.12 88 ASN A O 1
ATOM 702 N N . GLN A 1 89 ? -7.551 -8.022 2.336 1.00 79.06 89 GLN A N 1
ATOM 703 C CA . GLN A 1 89 ? -7.800 -7.476 3.668 1.00 79.06 89 GLN A CA 1
ATOM 704 C C . GLN A 1 89 ? -6.529 -7.328 4.532 1.00 79.06 89 GLN A C 1
ATOM 706 O O . GLN A 1 89 ? -5.696 -6.461 4.284 1.00 79.06 89 GLN A O 1
ATOM 711 N N . ASP A 1 90 ? -6.395 -8.137 5.585 1.00 73.38 90 ASP A N 1
ATOM 712 C CA . ASP A 1 90 ? -5.302 -8.118 6.561 1.00 73.38 90 ASP A CA 1
ATOM 713 C C . ASP A 1 90 ? -3.952 -8.541 5.965 1.00 73.38 90 ASP A C 1
ATOM 715 O O . ASP A 1 90 ? -2.905 -8.085 6.416 1.00 73.38 90 ASP A O 1
ATOM 719 N N . LYS A 1 91 ? -3.960 -9.368 4.916 1.00 81.88 91 LYS A N 1
ATOM 720 C CA . LYS A 1 91 ? -2.740 -9.932 4.318 1.00 81.88 91 LYS A CA 1
ATOM 721 C C . LYS A 1 91 ? -2.282 -9.206 3.069 1.00 81.88 91 LYS A C 1
ATOM 723 O O . LYS A 1 91 ? -1.147 -9.405 2.649 1.00 81.88 91 LYS A O 1
ATOM 728 N N . GLY A 1 92 ? -3.135 -8.380 2.468 1.00 86.06 92 GLY A N 1
ATOM 729 C CA . GLY A 1 92 ? -2.836 -7.751 1.184 1.00 86.06 92 GLY A CA 1
ATOM 730 C C . GLY A 1 92 ? -1.600 -6.858 1.230 1.00 86.06 92 GLY A C 1
ATOM 731 O O . GLY A 1 92 ? -0.722 -6.999 0.385 1.00 86.06 92 GLY A O 1
ATOM 732 N N . ALA A 1 93 ? -1.465 -6.021 2.262 1.00 86.88 93 ALA A N 1
ATOM 733 C CA . ALA A 1 93 ? -0.293 -5.154 2.410 1.00 86.88 93 ALA A CA 1
ATOM 734 C C . ALA A 1 93 ? 1.001 -5.966 2.593 1.00 86.88 93 ALA A C 1
ATOM 736 O O . ALA A 1 93 ? 1.999 -5.696 1.928 1.00 86.88 93 ALA A O 1
ATOM 737 N N . PHE A 1 94 ? 0.969 -7.018 3.419 1.00 87.75 94 PHE A N 1
ATOM 738 C CA . PHE A 1 94 ? 2.108 -7.925 3.587 1.00 87.75 94 PHE A CA 1
ATOM 739 C C . PHE A 1 94 ? 2.457 -8.670 2.296 1.00 87.75 94 PHE A C 1
ATOM 741 O O . PHE A 1 94 ? 3.632 -8.793 1.965 1.00 87.75 94 PHE A O 1
ATOM 748 N N . ALA A 1 95 ? 1.460 -9.127 1.536 1.00 89.38 95 ALA A N 1
ATOM 749 C CA . ALA A 1 95 ? 1.679 -9.800 0.261 1.00 89.38 95 ALA A CA 1
ATOM 750 C C . ALA A 1 95 ? 2.362 -8.874 -0.759 1.00 89.38 95 ALA A C 1
ATOM 752 O O . ALA A 1 95 ? 3.304 -9.296 -1.430 1.00 89.38 95 ALA A O 1
ATOM 753 N N . VAL A 1 96 ? 1.938 -7.608 -0.840 1.00 89.88 96 VAL A N 1
ATOM 754 C CA . VAL A 1 96 ? 2.585 -6.597 -1.692 1.00 89.88 96 VAL A CA 1
ATOM 755 C C . VAL A 1 96 ? 4.030 -6.359 -1.246 1.00 89.88 96 VAL A C 1
ATOM 757 O O . VAL A 1 96 ? 4.931 -6.367 -2.082 1.00 89.88 96 VAL A O 1
ATOM 760 N N . ILE A 1 97 ? 4.276 -6.217 0.061 1.00 88.94 97 ILE A N 1
ATOM 761 C CA . ILE A 1 97 ? 5.628 -6.051 0.617 1.00 88.94 97 ILE A CA 1
ATOM 762 C C . ILE A 1 97 ? 6.531 -7.233 0.244 1.00 88.94 97 ILE A C 1
ATOM 764 O O . ILE A 1 97 ? 7.650 -7.032 -0.226 1.00 88.94 97 ILE A O 1
ATOM 768 N N . GLU A 1 98 ? 6.067 -8.467 0.432 1.00 88.81 98 GLU A N 1
ATOM 769 C CA . GLU A 1 98 ? 6.853 -9.664 0.114 1.00 88.81 98 GLU A CA 1
ATOM 770 C C . GLU A 1 98 ? 7.095 -9.800 -1.394 1.00 88.81 98 GLU A C 1
ATOM 772 O O . GLU A 1 98 ? 8.202 -10.142 -1.813 1.00 88.81 98 GLU A O 1
ATOM 777 N N . TYR A 1 99 ? 6.111 -9.448 -2.226 1.00 88.19 99 TYR A N 1
ATOM 778 C CA . TYR A 1 99 ? 6.288 -9.381 -3.675 1.00 88.19 99 TYR A CA 1
ATOM 779 C C . TYR A 1 99 ? 7.381 -8.378 -4.061 1.00 88.19 99 TYR A C 1
ATOM 781 O O . TYR A 1 99 ? 8.313 -8.737 -4.783 1.00 88.19 99 TYR A O 1
ATOM 789 N N . ILE A 1 100 ? 7.321 -7.156 -3.531 1.00 85.69 100 ILE A N 1
ATOM 790 C CA . ILE A 1 100 ? 8.320 -6.104 -3.757 1.00 85.69 100 ILE A CA 1
ATOM 791 C C . ILE A 1 100 ? 9.715 -6.570 -3.327 1.00 85.69 100 ILE A C 1
ATOM 793 O O . ILE A 1 100 ? 10.665 -6.479 -4.106 1.00 85.69 100 ILE A O 1
ATOM 797 N N . LYS A 1 101 ? 9.844 -7.145 -2.124 1.00 85.12 101 LYS A N 1
ATOM 798 C CA . LYS A 1 101 ? 11.114 -7.704 -1.639 1.00 85.12 101 LYS A CA 1
ATOM 799 C C . LYS A 1 101 ? 11.640 -8.802 -2.556 1.00 85.12 101 LYS A C 1
ATOM 801 O O . LYS A 1 101 ? 12.822 -8.794 -2.882 1.00 85.12 101 LYS A O 1
ATOM 806 N N . SER A 1 102 ? 10.781 -9.717 -3.008 1.00 83.38 102 SER A N 1
ATOM 807 C CA . SER A 1 102 ? 11.184 -10.798 -3.916 1.00 83.38 102 SER A CA 1
ATOM 808 C C . SER A 1 102 ? 11.711 -10.269 -5.255 1.00 83.38 102 SER A C 1
ATOM 810 O O . SER A 1 102 ? 12.648 -10.834 -5.814 1.00 83.38 102 SER A O 1
ATOM 812 N N . LYS A 1 103 ? 11.164 -9.147 -5.744 1.00 75.44 103 LYS A N 1
ATOM 813 C CA . LYS A 1 103 ? 11.637 -8.472 -6.959 1.00 75.44 103 LYS A CA 1
ATOM 814 C C . LYS A 1 103 ? 12.945 -7.717 -6.743 1.00 75.44 103 LYS A C 1
ATOM 816 O O . LYS A 1 103 ? 13.802 -7.780 -7.612 1.00 75.44 103 LYS A O 1
ATOM 821 N N . ASN A 1 104 ? 13.137 -7.093 -5.582 1.00 68.69 104 ASN A N 1
ATOM 822 C CA . ASN A 1 104 ? 14.413 -6.466 -5.226 1.00 68.69 104 ASN A CA 1
ATOM 823 C C . ASN A 1 104 ? 15.549 -7.473 -5.043 1.00 68.69 104 ASN A C 1
ATOM 825 O O . ASN A 1 104 ? 16.676 -7.206 -5.445 1.00 68.69 104 ASN A O 1
ATOM 829 N N . ILE A 1 105 ? 15.263 -8.629 -4.442 1.00 56.44 105 ILE A N 1
ATOM 830 C CA . ILE A 1 105 ? 16.253 -9.697 -4.257 1.00 56.44 105 ILE A CA 1
ATOM 831 C C . ILE A 1 105 ? 16.596 -10.352 -5.607 1.00 56.44 105 ILE A C 1
ATOM 833 O O . ILE A 1 105 ? 17.731 -10.767 -5.811 1.00 56.44 105 ILE A O 1
ATOM 837 N N . GLY A 1 106 ? 15.656 -10.375 -6.559 1.00 42.97 106 GLY A N 1
ATOM 838 C CA . GLY A 1 106 ? 15.876 -10.864 -7.925 1.00 42.97 106 GLY A CA 1
ATOM 839 C C . GLY A 1 106 ? 16.730 -9.962 -8.827 1.00 42.97 106 GLY A C 1
ATOM 840 O O . GLY A 1 106 ? 17.042 -10.373 -9.938 1.00 42.97 106 GLY A O 1
ATOM 841 N N . SER A 1 107 ? 17.115 -8.764 -8.374 1.00 38.91 107 SER A N 1
ATOM 842 C CA . SER A 1 107 ? 18.073 -7.887 -9.074 1.00 38.91 107 SER A CA 1
ATOM 843 C C . SER A 1 107 ? 19.530 -8.129 -8.647 1.00 38.91 107 SER A C 1
ATOM 845 O O . SER A 1 107 ? 20.421 -7.387 -9.055 1.00 38.91 107 SER A O 1
ATOM 847 N N . PHE A 1 108 ? 19.771 -9.141 -7.808 1.00 38.75 108 PHE A N 1
ATOM 848 C CA . PHE A 1 108 ? 21.094 -9.620 -7.413 1.00 38.75 108 PHE A CA 1
ATOM 849 C C . PHE A 1 108 ? 21.440 -10.906 -8.186 1.00 38.75 108 PHE A C 1
ATOM 851 O O . PHE A 1 108 ? 21.528 -11.980 -7.599 1.00 38.75 108 PHE A O 1
ATOM 858 N N . GLU A 1 109 ? 21.634 -10.795 -9.500 1.00 33.69 109 GLU A N 1
ATOM 859 C CA . GLU A 1 109 ? 22.471 -11.715 -10.292 1.00 33.69 109 GLU A CA 1
ATOM 860 C C . GLU A 1 109 ? 23.286 -10.929 -11.324 1.00 33.69 109 GLU A C 1
ATOM 862 O O . GLU A 1 109 ? 22.689 -10.100 -12.050 1.00 33.69 109 GLU A O 1
#

Organism: NCBI:txid3075611

Foldseek 3Di:
DDLVVVLVVLCVQLVHDSVVVCLLLVADPDDPDVPPPDQNVLSSVLVVVQLVVLVVVDVGSNVSVCQQRPAFDVVVVGDHLSRQNNVVRRCSSVVVVVSVVVVVVVVPD

Radius of gyration: 13.77 Å; chains: 1; bounding box: 37×28×34 Å

Secondary structure (DSSP, 8-state):
--HHHHHHHHHHHHT--HHHHHHHHT--SS---TT--SHHHHHHHHHHHHHHHHTTT-SSHHHHHHHHHH-EEGGGTTEEHHHHHHHTHHHHHHHHHHHHHHHHHTT--

Sequence (109 aa):
MTIHNQTQALISELGISESHFRAATGLSPQPINGDEKGFEKERFDAILSLFAMLETWFDSPKDAWEWYTEQPLIGFGNLTSSEVVIQNQDKGAFAVIEYIKSKNIGSFE

pLDDT: mean 80.16, std 13.29, range [33.69, 93.75]